Protein AF-A0A2T6DPA9-F1 (afdb_monomer_lite)

Structure (mmCIF, N/CA/C/O backbone):
data_AF-A0A2T6DPA9-F1
#
_entry.id   AF-A0A2T6DPA9-F1
#
loop_
_atom_site.group_PDB
_atom_site.id
_atom_site.type_symbol
_atom_site.label_atom_id
_atom_site.label_alt_id
_atom_site.label_comp_id
_atom_site.label_asym_id
_atom_site.label_entity_id
_atom_site.label_seq_id
_atom_site.pdbx_PDB_ins_code
_atom_site.Cartn_x
_atom_site.Cartn_y
_atom_site.Cartn_z
_atom_site.occupancy
_atom_site.B_iso_or_equiv
_atom_site.auth_seq_id
_atom_site.auth_comp_id
_atom_site.auth_asym_id
_atom_site.auth_atom_id
_atom_site.pdbx_PDB_model_num
ATOM 1 N N . MET A 1 1 ? -10.176 12.078 10.707 1.00 62.66 1 MET A N 1
ATOM 2 C CA . MET A 1 1 ? -9.162 12.537 9.735 1.00 62.66 1 MET A CA 1
ATOM 3 C C . MET A 1 1 ? -7.765 12.173 10.209 1.00 62.66 1 MET A C 1
ATOM 5 O O . MET A 1 1 ? -7.136 11.403 9.507 1.00 62.66 1 MET A O 1
ATOM 9 N N . VAL A 1 2 ? -7.333 12.561 11.418 1.00 70.94 2 VAL A N 1
ATOM 10 C CA . VAL A 1 2 ? -6.031 12.116 11.977 1.00 70.94 2 VAL A CA 1
ATOM 11 C C . VAL A 1 2 ? -5.873 10.585 11.971 1.00 70.94 2 VAL A C 1
ATOM 13 O O . VAL A 1 2 ? -4.885 10.082 11.457 1.00 70.94 2 VAL A O 1
ATOM 16 N N . ALA A 1 3 ? -6.889 9.833 12.412 1.00 68.31 3 ALA A N 1
ATOM 17 C CA . ALA A 1 3 ? -6.860 8.363 12.388 1.00 68.31 3 ALA A CA 1
ATOM 18 C C . ALA A 1 3 ? -6.695 7.757 10.976 1.00 68.31 3 ALA A C 1
ATOM 20 O O . ALA A 1 3 ? -6.077 6.705 10.831 1.00 68.31 3 ALA A O 1
ATOM 21 N N . ALA A 1 4 ? -7.223 8.431 9.946 1.00 68.00 4 ALA A N 1
ATOM 22 C CA . ALA A 1 4 ? -7.120 8.004 8.550 1.00 68.00 4 ALA A CA 1
ATOM 23 C C . ALA A 1 4 ? -5.722 8.273 7.987 1.00 68.00 4 ALA A C 1
ATOM 25 O O . ALA A 1 4 ? -5.167 7.418 7.316 1.00 68.00 4 ALA A O 1
ATOM 26 N N . LEU A 1 5 ? -5.139 9.432 8.307 1.00 71.69 5 LEU A N 1
ATOM 27 C CA . LEU A 1 5 ? -3.761 9.754 7.936 1.00 71.69 5 LEU A CA 1
ATOM 28 C C . LEU A 1 5 ? -2.779 8.787 8.599 1.00 71.69 5 LEU A C 1
ATOM 30 O O . LEU A 1 5 ? -1.969 8.182 7.912 1.00 71.69 5 LEU A O 1
ATOM 34 N N . VAL A 1 6 ? -2.901 8.570 9.911 1.00 75.19 6 VAL A N 1
ATOM 35 C CA . VAL A 1 6 ? -2.029 7.640 10.647 1.00 75.19 6 VAL A CA 1
ATOM 36 C C . VAL A 1 6 ? -2.218 6.205 10.152 1.00 75.19 6 VAL A C 1
ATOM 38 O O . VAL A 1 6 ? -1.239 5.521 9.877 1.00 75.19 6 VAL A O 1
ATOM 41 N N . GLY A 1 7 ? -3.466 5.758 9.982 1.00 73.31 7 GLY A N 1
ATOM 42 C CA . GLY A 1 7 ? -3.767 4.411 9.494 1.00 73.31 7 GLY A CA 1
ATOM 43 C C . GLY A 1 7 ? -3.302 4.183 8.055 1.00 73.31 7 GLY A C 1
ATOM 44 O O . GLY A 1 7 ? -2.736 3.136 7.769 1.00 73.31 7 GLY A O 1
ATOM 45 N N . GLY A 1 8 ? -3.494 5.166 7.172 1.00 73.56 8 GLY A N 1
ATOM 46 C CA . GLY A 1 8 ? -3.074 5.108 5.771 1.00 73.56 8 GLY A CA 1
ATOM 47 C C . GLY A 1 8 ? -1.562 5.169 5.596 1.00 73.56 8 GLY A C 1
ATOM 48 O O . GLY A 1 8 ? -1.027 4.428 4.782 1.00 73.56 8 GLY A O 1
ATOM 49 N N . VAL A 1 9 ? -0.858 5.979 6.395 1.00 76.69 9 VAL A N 1
ATOM 50 C CA . VAL A 1 9 ? 0.613 6.000 6.401 1.00 76.69 9 VAL A CA 1
ATOM 51 C C . VAL A 1 9 ? 1.162 4.687 6.948 1.00 76.69 9 VAL A C 1
ATOM 53 O O . VAL A 1 9 ? 2.028 4.102 6.315 1.00 76.69 9 VAL A O 1
ATOM 56 N N . LEU A 1 10 ? 0.6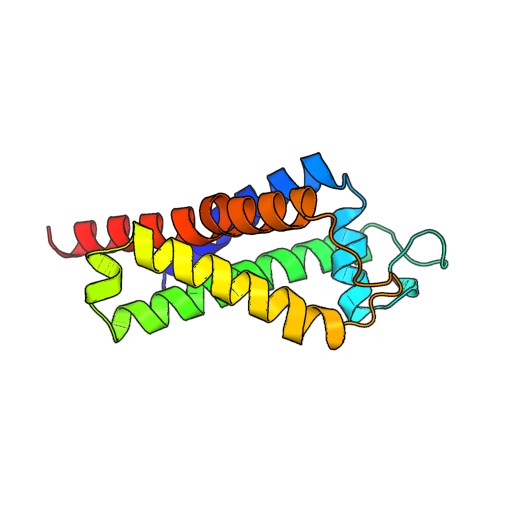44 4.175 8.070 1.00 77.50 10 LEU A N 1
ATOM 57 C CA . LEU A 1 10 ? 1.089 2.886 8.612 1.00 77.50 10 LEU A CA 1
ATOM 58 C C . LEU A 1 10 ? 0.837 1.746 7.623 1.00 77.50 10 LEU A C 1
ATOM 60 O O . LEU A 1 10 ? 1.752 0.977 7.348 1.00 77.50 10 LEU A O 1
ATOM 64 N N . ALA A 1 11 ? -0.368 1.666 7.059 1.00 74.56 11 ALA A N 1
ATOM 65 C CA . ALA A 1 11 ? -0.709 0.669 6.051 1.00 74.56 11 ALA A CA 1
ATOM 66 C C . ALA A 1 11 ? 0.160 0.794 4.799 1.00 74.56 11 ALA A C 1
ATOM 68 O O . ALA A 1 11 ? 0.716 -0.197 4.343 1.00 74.56 11 ALA A O 1
ATOM 69 N N . GLY A 1 12 ? 0.332 2.012 4.280 1.00 73.31 12 GLY A N 1
ATOM 70 C CA . GLY A 1 12 ? 1.184 2.283 3.125 1.00 73.31 12 GLY A CA 1
ATOM 71 C C . GLY A 1 12 ? 2.644 1.907 3.374 1.00 73.31 12 GLY A C 1
ATOM 72 O O . GLY A 1 12 ? 3.275 1.328 2.494 1.00 73.31 12 GLY A O 1
ATOM 73 N N . THR A 1 13 ? 3.164 2.155 4.579 1.00 78.50 13 THR A N 1
ATOM 74 C CA . THR A 1 13 ? 4.521 1.761 4.980 1.00 78.50 13 THR A CA 1
ATOM 75 C C . THR A 1 13 ? 4.653 0.247 5.112 1.00 78.50 13 THR A C 1
ATOM 77 O O . THR A 1 13 ? 5.601 -0.320 4.580 1.00 78.50 13 THR A O 1
ATOM 80 N N . PHE A 1 14 ? 3.718 -0.430 5.782 1.00 76.94 14 PHE A N 1
ATOM 81 C CA . PHE A 1 14 ? 3.755 -1.886 5.945 1.00 76.94 14 PHE A CA 1
ATOM 82 C C . PHE A 1 14 ? 3.607 -2.624 4.609 1.00 76.94 14 PHE A C 1
ATOM 84 O O . PHE A 1 14 ? 4.393 -3.528 4.317 1.00 76.94 14 PHE A O 1
ATOM 91 N N . ASP A 1 15 ? 2.648 -2.208 3.783 1.00 76.69 15 ASP A N 1
ATOM 92 C CA . ASP A 1 15 ? 2.439 -2.749 2.439 1.00 76.69 15 ASP A CA 1
ATOM 93 C C . ASP A 1 15 ? 3.624 -2.415 1.523 1.00 76.69 15 ASP A C 1
ATOM 95 O O . ASP A 1 15 ? 4.140 -3.282 0.822 1.00 76.69 15 ASP A O 1
ATOM 99 N N . GLY A 1 16 ? 4.155 -1.194 1.628 1.00 72.88 16 GLY A N 1
ATOM 100 C CA . GLY A 1 16 ? 5.351 -0.758 0.916 1.00 72.88 16 GLY A CA 1
ATOM 101 C C . GLY A 1 16 ? 6.572 -1.611 1.257 1.00 72.88 16 GLY A C 1
ATOM 102 O O . GLY A 1 16 ? 7.211 -2.136 0.352 1.00 72.88 16 GLY A O 1
ATOM 103 N N . ILE A 1 17 ? 6.875 -1.811 2.545 1.00 77.75 17 ILE A N 1
ATOM 104 C CA . ILE A 1 17 ? 7.988 -2.661 3.006 1.00 77.75 17 ILE A CA 1
ATOM 105 C C . ILE A 1 17 ? 7.806 -4.098 2.515 1.00 77.75 17 ILE A C 1
ATOM 107 O O . ILE A 1 17 ? 8.743 -4.685 1.978 1.00 77.75 17 ILE A O 1
ATOM 111 N N . SER A 1 18 ? 6.605 -4.666 2.659 1.00 72.94 18 SER A N 1
ATOM 112 C CA . SER A 1 18 ? 6.311 -6.020 2.178 1.00 72.94 18 SER A CA 1
ATOM 113 C C . SER A 1 18 ? 6.530 -6.148 0.669 1.00 72.94 18 SER A C 1
ATOM 115 O O . SER A 1 18 ? 7.130 -7.119 0.195 1.00 72.94 18 SER A O 1
ATOM 117 N N . ALA A 1 19 ? 6.115 -5.139 -0.090 1.00 68.88 19 ALA A N 1
ATOM 118 C CA . ALA A 1 19 ? 6.283 -5.106 -1.528 1.00 68.88 19 ALA A CA 1
ATOM 119 C C . ALA A 1 19 ? 7.750 -4.877 -1.937 1.00 68.88 19 ALA A C 1
ATOM 121 O O . ALA A 1 19 ? 8.209 -5.522 -2.876 1.00 68.88 19 ALA A O 1
ATOM 122 N N . PHE A 1 20 ? 8.526 -4.077 -1.197 1.00 76.31 20 PHE A N 1
ATOM 123 C CA . PHE A 1 20 ? 9.981 -3.973 -1.374 1.00 76.31 20 PHE A CA 1
ATOM 124 C C . PHE A 1 20 ? 10.688 -5.306 -1.113 1.00 76.31 20 PHE A C 1
ATOM 126 O O . PHE A 1 20 ? 11.593 -5.668 -1.858 1.00 76.31 20 PHE A O 1
ATOM 133 N N . LEU A 1 21 ? 10.267 -6.064 -0.098 1.00 75.50 21 LEU A N 1
ATOM 134 C CA . LEU A 1 21 ? 10.832 -7.385 0.195 1.00 75.50 21 LEU A CA 1
ATOM 135 C C . LEU A 1 21 ? 10.476 -8.426 -0.877 1.00 75.50 21 LEU A C 1
ATOM 137 O O . LEU A 1 21 ? 11.276 -9.310 -1.163 1.00 75.50 21 LEU A O 1
ATOM 141 N N . THR A 1 22 ? 9.289 -8.319 -1.477 1.00 68.31 22 THR A N 1
ATOM 142 C CA . THR A 1 22 ? 8.779 -9.309 -2.441 1.00 68.31 22 THR A CA 1
ATOM 143 C C . THR A 1 22 ? 9.210 -9.017 -3.881 1.00 68.31 22 THR A C 1
ATOM 145 O O . THR A 1 22 ? 9.553 -9.933 -4.624 1.00 68.31 22 THR A O 1
ATOM 148 N N . PHE A 1 23 ? 9.175 -7.748 -4.289 1.00 65.88 23 PHE A N 1
ATOM 149 C CA . PHE A 1 23 ? 9.392 -7.297 -5.669 1.00 65.88 23 PHE A CA 1
ATOM 150 C C . PHE A 1 23 ? 10.653 -6.433 -5.835 1.00 65.88 23 PHE A C 1
ATOM 152 O O . PHE A 1 23 ? 11.007 -6.062 -6.957 1.00 65.88 23 PHE A O 1
ATOM 159 N N . GLY A 1 24 ? 11.352 -6.113 -4.744 1.00 73.38 24 GLY A N 1
ATOM 160 C CA . GLY A 1 24 ? 12.548 -5.279 -4.766 1.00 73.38 24 GLY A CA 1
ATOM 161 C C . GLY A 1 24 ? 12.262 -3.820 -5.129 1.00 73.38 24 GLY A C 1
ATOM 162 O O . GLY A 1 24 ? 11.126 -3.345 -5.142 1.00 73.38 24 GLY A O 1
ATOM 163 N N . TRP A 1 25 ? 13.323 -3.101 -5.495 1.00 69.38 25 TRP A N 1
ATOM 164 C CA . TRP A 1 25 ? 13.264 -1.696 -5.921 1.00 69.38 25 TRP A CA 1
ATOM 165 C C . TRP A 1 25 ? 12.466 -1.469 -7.219 1.00 69.38 25 TRP A C 1
ATOM 167 O O . TRP A 1 25 ? 12.160 -0.325 -7.550 1.00 69.38 25 TRP A O 1
ATOM 177 N N . GLY A 1 26 ? 12.117 -2.546 -7.937 1.00 65.38 26 GLY A N 1
ATOM 178 C CA . GLY A 1 26 ? 11.299 -2.541 -9.154 1.00 65.38 26 GLY A CA 1
ATOM 179 C C . GLY A 1 26 ? 9.819 -2.214 -8.929 1.00 65.38 26 GLY A C 1
ATOM 180 O O . GLY A 1 26 ? 9.123 -1.827 -9.866 1.00 65.38 26 GLY A O 1
ATOM 181 N N . MET A 1 27 ? 9.346 -2.345 -7.688 1.00 74.75 27 MET A N 1
ATOM 182 C CA . MET A 1 27 ? 7.947 -2.173 -7.286 1.00 74.75 27 MET A CA 1
ATOM 183 C C . MET A 1 27 ? 7.394 -0.782 -7.646 1.00 74.75 27 MET A C 1
ATOM 185 O O . MET A 1 27 ? 6.333 -0.677 -8.261 1.00 74.75 27 MET A O 1
ATOM 189 N N . THR A 1 28 ? 8.148 0.284 -7.365 1.00 76.94 28 THR A N 1
ATOM 190 C CA . THR A 1 28 ? 7.740 1.670 -7.654 1.00 76.94 28 THR A CA 1
ATOM 191 C C . THR A 1 28 ? 7.636 1.943 -9.153 1.00 76.94 28 THR A C 1
ATOM 193 O O . THR A 1 28 ? 6.696 2.607 -9.581 1.00 76.94 28 THR A O 1
ATOM 196 N N . TYR A 1 29 ? 8.536 1.385 -9.971 1.00 74.75 29 TYR A N 1
ATOM 197 C CA . TYR A 1 29 ? 8.437 1.461 -11.432 1.00 74.75 29 TYR A CA 1
ATOM 198 C C . TYR A 1 29 ? 7.203 0.712 -11.946 1.00 74.75 29 TYR A C 1
ATOM 200 O O . TYR A 1 29 ? 6.553 1.184 -12.873 1.00 74.75 29 TYR A O 1
ATOM 208 N N . GLY A 1 30 ? 6.829 -0.401 -11.304 1.00 71.56 30 GLY A N 1
ATOM 209 C CA . GLY A 1 30 ? 5.574 -1.107 -11.563 1.00 71.56 30 GLY A CA 1
ATOM 210 C C . GLY A 1 30 ? 4.347 -0.228 -11.321 1.00 71.56 30 GLY A C 1
ATOM 211 O O . GLY A 1 30 ? 3.497 -0.108 -12.199 1.00 71.56 30 GLY A O 1
ATOM 212 N N . ILE A 1 31 ? 4.285 0.462 -10.182 1.00 76.00 31 ILE A N 1
ATOM 213 C CA . ILE A 1 31 ? 3.177 1.380 -9.869 1.00 76.00 31 ILE A CA 1
ATOM 214 C C . ILE A 1 31 ? 3.174 2.577 -10.831 1.00 76.00 31 ILE A C 1
ATOM 216 O O . ILE A 1 31 ? 2.135 2.928 -11.387 1.00 76.00 31 ILE A O 1
ATOM 220 N N . ALA A 1 32 ? 4.341 3.168 -11.098 1.00 77.75 32 ALA A N 1
ATOM 221 C CA . ALA A 1 32 ? 4.477 4.271 -12.045 1.00 77.75 32 ALA A CA 1
ATOM 222 C C . ALA A 1 32 ? 4.113 3.863 -13.484 1.00 77.75 32 ALA A C 1
ATOM 224 O O . ALA A 1 32 ? 3.591 4.684 -14.241 1.00 77.75 32 ALA A O 1
ATOM 225 N N . SER A 1 33 ? 4.320 2.593 -13.855 1.00 74.88 33 SER A N 1
ATOM 226 C CA . SER A 1 33 ? 3.891 2.047 -15.148 1.00 74.88 33 SER A CA 1
ATOM 227 C C . SER A 1 33 ? 2.381 2.062 -15.323 1.00 74.88 33 SER A C 1
ATOM 229 O O . SER A 1 33 ? 1.909 2.089 -16.454 1.00 74.88 33 SER A O 1
ATOM 231 N N . GLY A 1 34 ? 1.607 2.141 -14.238 1.00 72.81 34 GLY A N 1
ATOM 232 C CA . GLY A 1 34 ? 0.168 2.294 -14.369 1.00 72.81 34 GLY A CA 1
ATOM 233 C C . GLY A 1 34 ? -0.244 3.619 -15.009 1.00 72.81 34 GLY A C 1
ATOM 234 O O . GLY A 1 34 ? -1.245 3.663 -15.719 1.00 72.81 34 GLY A O 1
ATOM 235 N N . PHE A 1 35 ? 0.568 4.668 -14.845 1.00 73.38 35 PHE A N 1
ATOM 236 C CA . PHE A 1 35 ? 0.338 5.977 -15.459 1.00 73.38 35 PHE A CA 1
ATOM 237 C C . PHE A 1 35 ? 1.189 6.205 -16.718 1.00 73.38 35 PHE A C 1
ATOM 239 O O . PHE A 1 35 ? 0.707 6.738 -17.712 1.00 73.38 35 PHE A O 1
ATOM 246 N N . LEU A 1 36 ? 2.462 5.797 -16.691 1.00 73.12 36 LEU A N 1
ATOM 247 C CA . LEU A 1 36 ? 3.433 6.034 -17.771 1.00 73.12 36 LEU A CA 1
ATOM 248 C C . LEU A 1 36 ? 3.516 4.888 -18.794 1.00 73.12 36 LEU A C 1
ATOM 250 O O . LEU A 1 36 ? 4.206 5.006 -19.809 1.00 73.12 36 LEU A O 1
ATOM 254 N N . GLY A 1 37 ? 2.848 3.768 -18.532 1.00 74.25 37 GLY A N 1
ATOM 255 C CA . GLY A 1 37 ? 2.935 2.557 -19.336 1.00 74.25 37 GLY A CA 1
ATOM 256 C C . GLY A 1 37 ? 4.324 1.924 -19.325 1.00 74.25 37 GLY A C 1
ATOM 257 O O . GLY A 1 37 ? 5.094 2.053 -18.368 1.00 74.25 37 GLY A O 1
ATOM 258 N N . SER A 1 38 ? 4.690 1.271 -20.429 1.00 72.00 38 SER A N 1
ATOM 259 C CA . SER A 1 38 ? 6.016 0.667 -20.621 1.00 72.00 38 SER A CA 1
ATOM 260 C C . SER A 1 38 ? 7.177 1.654 -20.484 1.00 72.00 38 SER A C 1
ATOM 262 O O . SER A 1 38 ? 8.279 1.234 -20.141 1.00 72.00 38 SER A O 1
ATOM 264 N N . LYS A 1 39 ? 6.931 2.963 -20.636 1.00 74.12 39 LYS A N 1
ATOM 265 C CA . LYS A 1 39 ? 7.937 4.021 -20.457 1.00 74.12 39 LYS A CA 1
ATOM 266 C C . LYS A 1 39 ? 8.368 4.233 -19.004 1.00 74.12 39 LYS A C 1
ATOM 268 O O . LYS A 1 39 ? 9.346 4.929 -18.775 1.00 74.12 39 LYS A O 1
ATOM 273 N N . ALA A 1 40 ? 7.683 3.663 -18.011 1.00 72.12 40 ALA A N 1
ATOM 274 C CA . ALA A 1 40 ? 8.141 3.743 -16.619 1.00 72.12 40 ALA A CA 1
ATOM 275 C C . ALA A 1 40 ? 9.427 2.943 -16.363 1.00 72.12 40 ALA A C 1
ATOM 277 O O . ALA A 1 40 ? 10.135 3.196 -15.388 1.00 72.12 40 ALA A O 1
ATOM 278 N N . PHE A 1 41 ? 9.720 1.965 -17.218 1.00 74.75 41 PHE A N 1
ATOM 279 C CA . PHE A 1 41 ? 10.806 1.029 -16.999 1.00 74.75 41 PHE A CA 1
ATOM 280 C C . PHE A 1 41 ? 12.142 1.571 -17.524 1.00 74.75 41 PHE A C 1
ATOM 282 O O . PHE A 1 41 ? 12.178 2.117 -18.631 1.00 74.75 41 PHE A O 1
ATOM 289 N N . PRO A 1 42 ? 13.253 1.368 -16.783 1.00 72.12 42 PRO A N 1
ATOM 290 C CA . PRO A 1 42 ? 14.599 1.709 -17.251 1.00 72.12 42 PRO A CA 1
ATOM 291 C C . PRO A 1 42 ? 14.914 1.149 -18.645 1.00 72.12 42 PRO A C 1
ATOM 293 O O . PRO A 1 42 ? 15.574 1.793 -19.453 1.00 72.12 42 PRO A O 1
ATOM 296 N N . GLN A 1 43 ? 14.382 -0.037 -18.953 1.00 67.06 43 GLN A N 1
ATOM 297 C CA . GLN A 1 43 ? 14.572 -0.737 -20.223 1.00 67.06 43 GLN A CA 1
ATOM 298 C C . GLN A 1 43 ? 13.930 -0.025 -21.428 1.00 67.06 43 GLN A C 1
ATOM 300 O O . GLN A 1 43 ? 14.342 -0.262 -22.557 1.00 67.06 43 GLN A O 1
ATOM 305 N N . ALA A 1 44 ? 12.935 0.839 -21.211 1.00 62.25 44 ALA A N 1
ATOM 306 C CA . ALA A 1 44 ? 12.223 1.563 -22.268 1.00 62.25 44 ALA A CA 1
ATOM 307 C C . ALA A 1 44 ? 12.746 2.999 -22.478 1.00 62.25 44 ALA A C 1
ATOM 309 O O . ALA A 1 44 ? 12.076 3.811 -23.115 1.00 62.25 44 ALA A O 1
ATOM 310 N N . GLY A 1 45 ? 13.911 3.335 -21.910 1.00 62.16 45 GLY A N 1
ATOM 311 C CA . GLY A 1 45 ? 14.472 4.691 -21.941 1.00 62.16 45 GLY A CA 1
ATOM 312 C C . GLY A 1 45 ? 13.852 5.651 -20.920 1.00 62.16 45 GLY A C 1
ATOM 313 O O . GLY A 1 45 ? 14.151 6.842 -20.948 1.00 62.16 45 GLY A O 1
ATOM 314 N N . GLY A 1 46 ? 12.994 5.146 -20.028 1.00 66.56 46 GLY A N 1
ATOM 315 C CA . GLY A 1 46 ? 12.539 5.869 -18.845 1.00 66.56 46 GLY A CA 1
ATOM 316 C C . GLY A 1 46 ? 13.259 5.409 -17.581 1.00 66.56 46 GLY A C 1
ATOM 317 O O . GLY A 1 46 ? 14.453 5.121 -17.593 1.00 66.56 46 GLY A O 1
ATOM 318 N N . GLY A 1 47 ? 12.528 5.340 -16.470 1.00 70.50 47 GLY A N 1
ATOM 319 C CA . GLY A 1 47 ? 13.115 5.096 -15.154 1.00 70.50 47 GLY A CA 1
ATOM 320 C C . GLY A 1 47 ? 13.845 6.321 -14.584 1.00 70.50 47 GLY A C 1
ATOM 321 O O . GLY A 1 47 ? 13.701 7.444 -15.064 1.00 70.50 47 GLY A O 1
ATOM 322 N N . GLY A 1 48 ? 14.595 6.111 -13.503 1.00 79.06 48 GLY A N 1
ATOM 323 C CA . GLY A 1 48 ? 15.266 7.180 -12.762 1.00 79.06 48 GLY A CA 1
ATOM 324 C C . GLY A 1 48 ? 14.482 7.663 -11.539 1.00 79.06 48 GLY A C 1
ATOM 325 O O . GLY A 1 48 ? 13.337 7.272 -11.299 1.00 79.06 48 GLY A O 1
ATOM 326 N N . VAL A 1 49 ? 15.126 8.524 -10.747 1.00 81.25 49 VAL A N 1
ATOM 327 C CA . VAL A 1 49 ? 14.634 8.962 -9.428 1.00 81.25 49 VAL A CA 1
ATOM 328 C C . VAL A 1 49 ? 13.241 9.596 -9.512 1.00 81.25 49 VAL A C 1
ATOM 330 O O . VAL A 1 49 ? 12.404 9.330 -8.657 1.00 81.25 49 VAL A O 1
ATO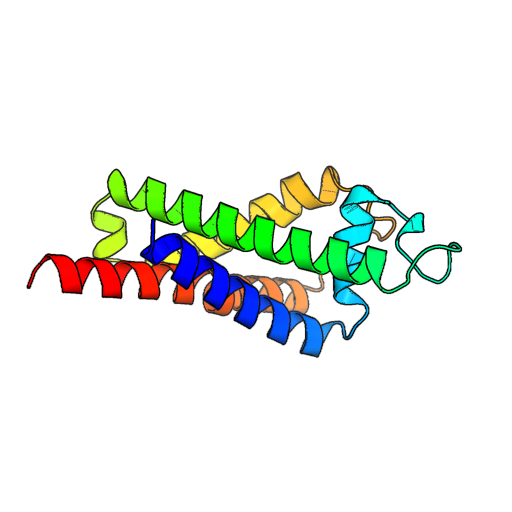M 333 N N . ALA A 1 50 ? 12.945 10.362 -10.567 1.00 82.38 50 ALA A N 1
ATOM 334 C CA . ALA A 1 50 ? 11.635 10.988 -10.753 1.00 82.38 50 ALA A CA 1
ATOM 335 C C . ALA A 1 50 ? 10.495 9.963 -10.909 1.00 82.38 50 ALA A C 1
ATOM 337 O O . ALA A 1 50 ? 9.453 10.096 -10.269 1.00 82.38 50 ALA A O 1
ATOM 338 N N . VAL A 1 51 ? 10.700 8.910 -11.708 1.00 81.69 51 VAL A N 1
ATOM 339 C CA . VAL A 1 51 ? 9.704 7.839 -11.900 1.00 81.69 51 VAL A CA 1
ATOM 340 C C . VAL A 1 51 ? 9.552 7.009 -10.625 1.00 81.69 51 VAL A C 1
ATOM 342 O O . VAL A 1 51 ? 8.443 6.632 -10.253 1.00 81.69 51 VAL A O 1
ATOM 345 N N . TRP A 1 52 ? 10.659 6.781 -9.917 1.00 80.50 52 TRP A N 1
ATOM 346 C CA . TRP A 1 52 ? 10.660 6.084 -8.635 1.00 80.50 52 TRP A CA 1
ATOM 347 C C . TRP A 1 52 ? 9.853 6.842 -7.566 1.00 80.50 52 TRP A C 1
ATOM 349 O O . TRP A 1 52 ? 9.005 6.252 -6.897 1.00 80.50 52 TRP A O 1
ATOM 359 N N . ILE A 1 53 ? 10.057 8.162 -7.457 1.00 82.56 53 ILE A N 1
ATOM 360 C CA . ILE A 1 53 ? 9.287 9.045 -6.567 1.00 82.56 53 ILE A CA 1
ATOM 361 C C . ILE A 1 53 ? 7.812 9.069 -6.970 1.00 82.56 53 ILE A C 1
ATOM 363 O O . ILE A 1 53 ? 6.954 9.005 -6.095 1.00 82.56 53 ILE A O 1
ATOM 367 N N . LEU A 1 54 ? 7.500 9.122 -8.268 1.00 81.50 54 LEU A N 1
ATOM 368 C CA . LEU A 1 54 ? 6.117 9.100 -8.746 1.00 81.50 54 LEU A CA 1
ATOM 369 C C . LEU A 1 54 ? 5.396 7.809 -8.332 1.00 81.50 54 LEU A C 1
ATOM 371 O O . LEU A 1 54 ? 4.276 7.868 -7.830 1.00 81.50 54 LEU A O 1
ATOM 375 N N . GLY A 1 55 ? 6.051 6.655 -8.486 1.00 79.69 55 GLY A N 1
ATOM 376 C CA . GLY A 1 55 ? 5.517 5.369 -8.038 1.00 79.69 55 GLY A CA 1
ATOM 377 C C . GLY A 1 55 ? 5.268 5.330 -6.531 1.00 79.69 55 GLY A C 1
ATOM 378 O O . GLY A 1 55 ? 4.212 4.884 -6.088 1.00 79.69 55 GLY A O 1
ATOM 379 N N . LEU A 1 56 ? 6.201 5.865 -5.740 1.00 81.50 56 LEU A N 1
ATOM 380 C CA . LEU A 1 56 ? 6.045 5.968 -4.289 1.00 81.50 56 LEU A CA 1
ATOM 381 C C . LEU A 1 56 ? 4.906 6.925 -3.899 1.00 81.50 56 LEU A C 1
ATOM 383 O O . LEU A 1 56 ? 4.109 6.614 -3.017 1.00 81.50 56 LEU A O 1
ATOM 387 N N . ALA A 1 57 ? 4.794 8.072 -4.568 1.00 82.81 57 ALA A N 1
ATOM 388 C CA . ALA A 1 57 ? 3.728 9.037 -4.330 1.00 82.81 57 ALA A CA 1
ATOM 389 C C . ALA A 1 57 ? 2.351 8.436 -4.642 1.00 82.81 57 ALA A C 1
ATOM 391 O O . ALA A 1 57 ? 1.430 8.577 -3.839 1.00 82.81 57 ALA A O 1
ATOM 392 N N . LEU A 1 58 ? 2.223 7.711 -5.758 1.00 80.06 58 LEU A N 1
ATOM 393 C CA . LEU A 1 58 ? 1.005 6.983 -6.122 1.00 80.06 58 LEU A CA 1
ATOM 394 C C . LEU A 1 58 ? 0.661 5.897 -5.096 1.00 80.06 58 LEU A C 1
ATOM 396 O O . LEU A 1 58 ? -0.498 5.786 -4.701 1.00 80.06 58 LEU A O 1
ATOM 400 N N . HIS A 1 59 ? 1.658 5.149 -4.613 1.00 81.56 59 HIS A N 1
ATOM 401 C CA . HIS A 1 59 ? 1.478 4.139 -3.565 1.00 81.56 59 HIS A CA 1
ATOM 402 C C . HIS A 1 59 ? 0.862 4.736 -2.295 1.00 81.56 59 HIS A C 1
ATOM 404 O O . HIS A 1 59 ? -0.186 4.290 -1.822 1.00 81.56 59 HIS A O 1
ATOM 410 N N . TYR A 1 60 ? 1.470 5.804 -1.772 1.00 78.31 60 TYR A N 1
ATOM 411 C CA . TYR A 1 60 ? 0.951 6.490 -0.588 1.00 78.31 60 TYR A CA 1
ATOM 412 C C . TYR A 1 60 ? -0.399 7.155 -0.844 1.00 78.31 60 TYR A C 1
ATOM 414 O O . TYR A 1 60 ? -1.253 7.146 0.041 1.00 78.31 60 TYR A O 1
ATOM 422 N N . PHE A 1 61 ? -0.620 7.704 -2.039 1.00 80.94 61 PHE A N 1
ATOM 423 C CA . PHE A 1 61 ? -1.900 8.295 -2.407 1.00 80.94 61 PHE A CA 1
ATOM 424 C C . PHE A 1 61 ? -3.023 7.257 -2.328 1.00 80.94 61 PHE A C 1
ATOM 426 O O . PHE A 1 61 ? -4.012 7.486 -1.636 1.00 80.94 61 PHE A O 1
ATOM 433 N N . ILE A 1 62 ? -2.833 6.080 -2.931 1.00 77.62 62 ILE A N 1
ATOM 434 C CA . ILE A 1 62 ? -3.799 4.977 -2.880 1.00 77.62 62 ILE A CA 1
ATOM 435 C C . ILE A 1 62 ? -4.052 4.533 -1.432 1.00 77.62 62 ILE A C 1
ATOM 437 O O . ILE A 1 62 ? -5.210 4.396 -1.026 1.00 77.62 62 ILE A O 1
ATOM 441 N N . ALA A 1 63 ? -2.995 4.359 -0.632 1.00 77.56 63 ALA A N 1
ATOM 442 C CA . ALA A 1 63 ? -3.114 3.947 0.767 1.00 77.56 63 ALA A CA 1
ATOM 443 C C . ALA A 1 63 ? -3.887 4.973 1.620 1.00 77.56 63 ALA A C 1
ATOM 445 O O . ALA A 1 63 ? -4.765 4.608 2.409 1.00 77.56 63 ALA A O 1
ATOM 446 N N . ILE A 1 64 ? -3.612 6.268 1.436 1.00 75.88 64 ILE A N 1
ATOM 447 C CA . ILE A 1 64 ? -4.307 7.358 2.131 1.00 75.88 64 ILE A CA 1
ATOM 448 C C . ILE A 1 64 ? -5.765 7.450 1.673 1.00 75.88 64 ILE A C 1
ATOM 450 O O . ILE A 1 64 ? -6.652 7.591 2.516 1.00 75.88 64 ILE A O 1
ATOM 454 N N . SER A 1 65 ? -6.041 7.327 0.372 1.00 76.56 65 SER A N 1
ATOM 455 C CA . SER A 1 65 ? -7.404 7.305 -0.167 1.00 76.56 65 SER A CA 1
ATOM 456 C C . SER A 1 65 ? -8.209 6.136 0.399 1.00 76.56 65 SER A C 1
ATOM 458 O O . SER A 1 65 ? -9.329 6.340 0.869 1.00 76.56 65 SER A O 1
ATOM 460 N N . ALA A 1 66 ? -7.632 4.932 0.450 1.00 74.62 66 ALA A N 1
ATOM 461 C CA . ALA A 1 66 ? -8.266 3.771 1.067 1.00 74.62 66 ALA A CA 1
ATOM 462 C C . ALA A 1 66 ? -8.566 4.024 2.557 1.00 74.62 66 ALA A C 1
ATOM 464 O O . ALA A 1 66 ? -9.699 3.854 3.013 1.00 74.62 66 ALA A O 1
ATOM 465 N N . ALA A 1 67 ? -7.594 4.526 3.321 1.00 73.75 67 ALA A N 1
ATOM 466 C CA . ALA A 1 67 ? -7.805 4.855 4.729 1.00 73.75 67 ALA A CA 1
ATOM 467 C C . ALA A 1 67 ? -8.859 5.960 4.936 1.00 73.75 67 ALA A C 1
ATOM 469 O O . ALA A 1 67 ? -9.634 5.913 5.897 1.00 73.75 67 ALA A O 1
ATOM 470 N N . ALA A 1 68 ? -8.936 6.939 4.030 1.00 73.31 68 ALA A N 1
ATOM 471 C CA . ALA A 1 68 ? -9.958 7.980 4.047 1.00 73.31 68 ALA A CA 1
ATOM 472 C C . ALA A 1 68 ? -11.360 7.398 3.818 1.00 73.31 68 ALA A C 1
ATOM 474 O O . ALA A 1 68 ? -12.274 7.726 4.578 1.00 73.31 68 ALA A O 1
ATOM 475 N N . VAL A 1 69 ? -11.522 6.490 2.848 1.00 75.94 69 VAL A N 1
ATOM 476 C CA . VAL A 1 69 ? -12.790 5.788 2.583 1.00 75.94 69 VAL A CA 1
ATOM 477 C C . VAL A 1 69 ? -13.216 4.954 3.791 1.00 75.94 69 VAL A C 1
ATOM 479 O O . VAL A 1 69 ? -14.370 5.053 4.218 1.00 75.94 69 VAL A O 1
ATOM 482 N N . TYR A 1 70 ? -12.300 4.197 4.407 1.00 72.62 70 TYR A N 1
ATOM 483 C CA . TYR A 1 70 ? -12.604 3.434 5.624 1.00 72.62 70 TYR A CA 1
ATOM 484 C C . TYR A 1 70 ? -13.030 4.356 6.773 1.00 72.62 70 TYR A C 1
ATOM 486 O O . TYR A 1 70 ? -14.023 4.110 7.463 1.00 72.62 70 TYR A O 1
ATOM 494 N N . CYS A 1 71 ? -12.325 5.476 6.953 1.00 69.94 71 CYS A N 1
ATOM 495 C CA . CYS A 1 71 ? -12.640 6.417 8.015 1.00 69.94 71 CYS A CA 1
ATOM 496 C C . CYS A 1 71 ? -13.967 7.143 7.802 1.00 69.94 71 CYS A C 1
ATOM 498 O O . CYS A 1 71 ? -14.699 7.343 8.776 1.00 69.94 71 CYS A O 1
ATOM 500 N N . LEU A 1 72 ? -14.295 7.503 6.560 1.00 71.88 72 LEU A N 1
ATOM 501 C CA . LEU A 1 72 ? -15.582 8.087 6.196 1.00 71.88 72 LEU A CA 1
ATOM 502 C C . LEU A 1 72 ? -16.719 7.077 6.400 1.00 71.88 72 LEU A C 1
ATOM 504 O O . LEU A 1 72 ? -17.748 7.425 6.975 1.00 71.88 72 LEU A O 1
ATOM 508 N N . SER A 1 73 ? -16.493 5.813 6.042 1.00 71.25 73 SER A N 1
ATOM 509 C CA . SER A 1 73 ? -17.450 4.722 6.261 1.00 71.25 73 SER A CA 1
ATOM 510 C C . SER A 1 73 ? -17.707 4.483 7.753 1.00 71.25 73 SER A C 1
ATOM 512 O O . SER A 1 73 ? -18.857 4.355 8.170 1.00 71.25 73 SER A O 1
ATOM 514 N N . SER A 1 74 ? -16.670 4.546 8.599 1.00 67.31 74 SER A N 1
ATOM 515 C CA . SER A 1 74 ? -16.821 4.397 10.058 1.00 67.31 74 SER A CA 1
ATOM 516 C C . SER A 1 74 ? -17.610 5.534 10.729 1.00 67.31 74 SER A C 1
ATOM 518 O O . SER A 1 74 ? -18.081 5.374 11.856 1.00 67.31 74 SER A O 1
ATOM 520 N N . ARG A 1 75 ? -17.758 6.691 10.060 1.00 67.44 75 ARG A N 1
ATOM 521 C CA . ARG A 1 75 ? -18.613 7.790 10.544 1.00 67.44 75 ARG A CA 1
ATOM 522 C C . ARG A 1 75 ? -20.097 7.480 10.376 1.00 67.44 75 ARG A C 1
ATOM 524 O O . ARG A 1 75 ? -20.893 7.984 11.153 1.00 67.44 75 ARG A O 1
ATOM 531 N N . ARG A 1 76 ? -20.456 6.686 9.363 1.00 63.25 76 ARG A N 1
ATOM 532 C CA . ARG A 1 76 ? -21.838 6.266 9.078 1.00 63.25 76 ARG A CA 1
ATOM 533 C C . ARG A 1 76 ? -22.205 4.962 9.786 1.00 63.25 76 ARG A C 1
ATOM 535 O O . ARG A 1 76 ? -23.369 4.755 10.097 1.00 63.25 76 ARG A O 1
ATOM 542 N N . LEU A 1 77 ? -21.228 4.092 10.030 1.00 64.25 77 LEU A N 1
ATOM 543 C CA . LEU A 1 77 ? -21.438 2.743 10.547 1.00 64.25 77 LEU A CA 1
ATOM 544 C C . LEU A 1 77 ? -20.617 2.529 11.822 1.00 64.25 77 LEU A C 1
ATOM 546 O O . LEU A 1 77 ? -19.444 2.158 11.775 1.00 64.25 77 LEU A O 1
ATOM 550 N N . GLU A 1 78 ? -21.240 2.721 12.983 1.00 64.38 78 GLU A N 1
ATOM 551 C CA . GLU A 1 78 ? -20.588 2.517 14.286 1.00 64.38 78 GLU A CA 1
ATOM 552 C C . GLU A 1 78 ? -20.146 1.064 14.520 1.00 64.38 78 GLU A C 1
ATOM 554 O O . GLU A 1 78 ? -19.204 0.810 15.273 1.00 64.38 78 GLU A O 1
ATOM 559 N N . PHE A 1 79 ? -20.751 0.114 13.799 1.00 62.62 79 PHE A N 1
ATOM 560 C CA . PHE A 1 79 ? -20.368 -1.298 13.798 1.00 62.62 79 PHE A CA 1
ATOM 561 C C . PHE A 1 79 ? -18.906 -1.524 13.372 1.00 62.62 79 PHE A C 1
ATOM 563 O O . PHE A 1 79 ? -18.250 -2.417 13.909 1.00 62.62 79 PHE A O 1
ATOM 570 N N . LEU A 1 80 ? -18.348 -0.661 12.506 1.00 59.47 80 LEU A N 1
ATOM 571 C CA . LEU A 1 80 ? -16.936 -0.728 12.095 1.00 59.47 80 LEU A CA 1
ATOM 572 C C . LEU A 1 80 ? -15.965 -0.525 13.267 1.00 59.47 80 LEU A C 1
ATOM 574 O O . LEU A 1 80 ? -14.837 -1.011 13.223 1.00 59.47 80 LEU A O 1
ATOM 578 N N . LYS A 1 81 ? -16.389 0.187 14.319 1.00 63.44 81 LYS A N 1
ATOM 579 C CA . LYS A 1 81 ? -15.585 0.395 15.533 1.00 63.44 81 LYS A CA 1
ATOM 580 C C . LYS A 1 81 ? -15.644 -0.826 16.453 1.00 63.44 81 LYS A C 1
ATOM 582 O O . LYS A 1 81 ? -14.680 -1.106 17.159 1.00 63.44 81 LYS A O 1
ATOM 587 N N . ARG A 1 82 ? -16.773 -1.545 16.448 1.00 65.31 82 ARG A N 1
ATOM 588 C CA . ARG A 1 82 ? -17.040 -2.693 17.328 1.00 65.31 82 ARG A CA 1
ATOM 589 C C . ARG A 1 82 ? -16.441 -3.994 16.783 1.00 65.31 82 ARG A C 1
ATOM 591 O O . ARG A 1 82 ? -15.916 -4.780 17.562 1.00 65.31 82 ARG A O 1
ATOM 598 N N . HIS A 1 83 ? -16.433 -4.172 15.460 1.00 69.75 83 HIS A N 1
ATOM 599 C CA . HIS A 1 83 ? -15.865 -5.341 14.771 1.00 69.75 83 HIS A CA 1
ATOM 600 C C . HIS A 1 83 ? -14.708 -4.960 13.840 1.00 69.75 83 HIS A C 1
ATOM 602 O O . HIS A 1 83 ? -14.670 -5.361 12.676 1.00 69.75 83 HIS A O 1
ATOM 608 N N . PHE A 1 84 ? -13.745 -4.192 14.363 1.00 67.62 84 PHE A N 1
ATOM 609 C CA . PHE A 1 84 ? -12.615 -3.665 13.589 1.00 67.62 84 PHE A CA 1
ATOM 610 C C . PHE A 1 84 ? -11.853 -4.759 12.816 1.00 67.62 84 PHE A C 1
ATOM 612 O O . PHE A 1 84 ? -11.436 -4.521 11.689 1.00 67.62 84 PHE A O 1
ATOM 619 N N . LEU A 1 85 ? -11.739 -5.970 13.378 1.00 66.94 85 LEU A N 1
ATOM 620 C CA . LEU A 1 85 ? -11.024 -7.091 12.764 1.00 66.94 85 LEU A CA 1
ATOM 621 C C . LEU A 1 85 ? -11.731 -7.619 11.501 1.00 66.94 85 LEU A C 1
ATOM 623 O O . LEU A 1 85 ? -11.111 -7.776 10.453 1.00 66.94 85 LEU A O 1
ATOM 627 N N . VAL A 1 86 ? -13.045 -7.853 11.589 1.00 72.88 86 VAL A N 1
ATOM 628 C CA . VAL A 1 86 ? -13.853 -8.385 10.477 1.00 72.88 86 VAL A CA 1
ATOM 629 C C . VAL A 1 86 ? -14.040 -7.312 9.408 1.00 72.88 86 VAL A C 1
ATOM 631 O O . VAL A 1 86 ? -13.830 -7.571 8.226 1.00 72.88 86 VAL A O 1
ATOM 634 N N . CYS A 1 87 ? -14.363 -6.082 9.813 1.00 70.69 87 CYS A N 1
ATOM 635 C CA . CYS A 1 87 ? -14.500 -4.964 8.884 1.00 70.69 87 CYS A CA 1
ATOM 636 C C . CYS A 1 87 ? -13.171 -4.605 8.209 1.00 70.69 87 CYS A C 1
ATOM 638 O O . CYS A 1 87 ? -13.171 -4.307 7.019 1.00 70.69 87 CYS A O 1
ATOM 640 N N . GLY A 1 88 ? -12.047 -4.674 8.928 1.00 69.25 88 GLY A N 1
ATOM 641 C CA . GLY A 1 88 ? -10.711 -4.496 8.362 1.00 69.25 88 GLY A CA 1
ATOM 642 C C . GLY A 1 88 ? -10.375 -5.573 7.330 1.00 69.25 88 GLY A C 1
ATOM 643 O O . GLY A 1 88 ? -9.871 -5.246 6.258 1.00 69.25 88 GLY A O 1
ATOM 644 N N . ALA A 1 89 ? -10.734 -6.834 7.594 1.00 72.94 89 ALA A N 1
ATOM 645 C CA . ALA A 1 89 ? -10.544 -7.923 6.638 1.00 72.94 89 ALA A CA 1
ATOM 646 C C . ALA A 1 89 ? -11.386 -7.744 5.367 1.00 72.94 89 ALA A C 1
ATOM 648 O O . ALA A 1 89 ? -10.844 -7.782 4.263 1.00 72.94 89 ALA A O 1
ATOM 649 N N . PHE A 1 90 ? -12.685 -7.460 5.501 1.00 73.88 90 PHE A N 1
ATOM 650 C CA . PHE A 1 90 ? -13.546 -7.163 4.350 1.00 73.88 90 PHE A CA 1
ATOM 651 C C . PHE A 1 90 ? -13.072 -5.934 3.572 1.00 73.88 90 PHE A C 1
ATOM 653 O O . PHE A 1 90 ? -13.127 -5.923 2.344 1.00 73.88 90 PHE A O 1
ATOM 660 N N . PHE A 1 91 ? -12.566 -4.915 4.268 1.00 71.56 91 PHE A N 1
ATOM 661 C CA . PHE A 1 91 ? -12.027 -3.729 3.620 1.00 71.56 91 PHE A CA 1
ATOM 662 C C . PHE A 1 91 ? -10.748 -4.032 2.834 1.00 71.56 91 PHE A C 1
ATOM 664 O O . PHE A 1 91 ? -10.635 -3.607 1.689 1.00 71.56 91 PHE A O 1
ATOM 671 N N . GLY A 1 92 ? -9.827 -4.820 3.397 1.00 70.81 92 GLY A N 1
ATOM 672 C CA . GLY A 1 92 ? -8.634 -5.289 2.685 1.00 70.81 92 GLY A CA 1
ATOM 673 C C . GLY A 1 92 ? -8.983 -6.069 1.414 1.00 70.81 92 GLY A C 1
ATOM 674 O O . GLY A 1 92 ? -8.387 -5.830 0.366 1.00 70.81 92 GLY A O 1
ATOM 675 N N . ILE A 1 93 ? -10.011 -6.925 1.472 1.00 74.88 93 ILE A N 1
ATOM 676 C CA . ILE A 1 93 ? -10.538 -7.640 0.298 1.00 74.88 93 ILE A CA 1
ATOM 677 C C . ILE A 1 93 ? -11.123 -6.659 -0.726 1.00 74.88 93 ILE A C 1
ATOM 679 O O . ILE A 1 93 ? -10.828 -6.765 -1.914 1.00 74.88 93 ILE A O 1
ATOM 683 N N . GLY A 1 94 ? -11.924 -5.686 -0.285 1.00 73.75 94 GLY A N 1
ATOM 684 C CA . GLY A 1 94 ? -12.511 -4.673 -1.164 1.00 73.75 94 GLY A CA 1
ATOM 685 C C . GLY A 1 94 ? -11.453 -3.836 -1.885 1.00 73.75 94 GLY A C 1
ATOM 686 O O . GLY A 1 94 ? -11.538 -3.650 -3.095 1.00 73.75 94 GLY A O 1
ATOM 687 N N . VAL A 1 95 ? -10.419 -3.391 -1.167 1.00 72.94 95 VAL A N 1
ATOM 688 C CA . VAL A 1 95 ? -9.280 -2.666 -1.751 1.00 72.94 95 VAL A CA 1
ATOM 689 C C . VAL A 1 95 ? -8.538 -3.548 -2.751 1.00 72.94 95 VAL A C 1
ATOM 691 O O . VAL A 1 95 ? -8.261 -3.095 -3.858 1.00 72.94 95 VAL A O 1
ATOM 694 N N . PHE A 1 96 ? -8.279 -4.814 -2.411 1.00 71.44 96 PHE A N 1
ATOM 695 C CA . PHE A 1 96 ? -7.643 -5.763 -3.325 1.00 71.44 96 PHE A CA 1
ATOM 696 C C . PHE A 1 96 ? -8.453 -5.953 -4.616 1.00 71.44 96 PHE A C 1
ATOM 698 O O . PHE A 1 96 ? -7.880 -5.957 -5.708 1.00 71.44 96 PHE A O 1
ATOM 705 N N . LEU A 1 97 ? -9.780 -6.067 -4.508 1.00 72.50 97 LEU A N 1
ATOM 706 C CA . LEU A 1 97 ? -10.683 -6.169 -5.655 1.00 72.50 97 LEU A CA 1
ATOM 707 C C . LEU A 1 97 ? -10.674 -4.896 -6.496 1.00 72.50 97 LEU A C 1
ATOM 709 O O . LEU A 1 97 ? -10.563 -4.992 -7.709 1.00 72.50 97 LEU A O 1
ATOM 713 N N . VAL A 1 98 ? -10.742 -3.712 -5.887 1.00 73.38 98 VAL A N 1
ATOM 714 C CA . VAL A 1 98 ? -10.680 -2.439 -6.626 1.00 73.38 98 VAL A CA 1
ATOM 715 C C . VAL A 1 98 ? -9.337 -2.297 -7.336 1.00 73.38 98 VAL A C 1
ATOM 717 O O . VAL A 1 98 ? -9.299 -1.903 -8.500 1.00 73.38 98 VAL A O 1
ATOM 720 N N . MET A 1 99 ? -8.237 -2.673 -6.682 1.00 72.12 99 MET A N 1
ATOM 721 C CA . MET A 1 99 ? -6.923 -2.665 -7.317 1.00 72.12 99 MET A CA 1
ATOM 722 C C . MET A 1 99 ? -6.878 -3.619 -8.510 1.00 72.12 99 MET A C 1
ATOM 724 O O . MET A 1 99 ? -6.471 -3.210 -9.590 1.00 72.12 99 MET A O 1
ATOM 728 N N . ASN A 1 100 ? -7.360 -4.854 -8.363 1.00 70.94 100 ASN A N 1
ATOM 729 C CA . ASN A 1 100 ? -7.280 -5.857 -9.428 1.00 70.94 100 ASN A CA 1
ATOM 730 C C . ASN A 1 100 ? -8.303 -5.677 -10.556 1.00 70.94 100 ASN A C 1
ATOM 732 O O . ASN A 1 100 ? -7.986 -5.981 -11.700 1.00 70.94 100 ASN A O 1
ATOM 736 N N . LEU A 1 101 ? -9.516 -5.212 -10.255 1.00 69.81 101 LEU A N 1
ATOM 737 C CA . LEU A 1 101 ? -10.630 -5.140 -11.209 1.00 69.81 101 LEU A CA 1
ATOM 738 C C . LEU A 1 101 ? -10.840 -3.752 -11.805 1.00 69.81 101 LEU A C 1
ATOM 740 O O . LEU A 1 101 ? -11.512 -3.637 -12.825 1.00 69.81 101 LEU A O 1
ATOM 744 N N . VAL A 1 102 ? -10.311 -2.702 -11.174 1.00 72.19 102 VAL A N 1
ATOM 745 C CA . VAL A 1 102 ? -10.491 -1.321 -11.637 1.00 72.19 102 VAL A CA 1
ATOM 746 C C . VAL A 1 102 ? -9.139 -0.687 -11.911 1.00 72.19 102 VAL A C 1
ATOM 748 O O . VAL A 1 102 ? -8.852 -0.337 -13.048 1.00 72.19 102 VAL A O 1
ATOM 751 N N . VAL A 1 103 ? -8.270 -0.577 -10.906 1.00 71.50 103 VAL A N 1
ATOM 752 C CA . VAL A 1 103 ? -7.030 0.195 -11.060 1.00 71.50 103 VAL A CA 1
ATOM 753 C C . VAL A 1 103 ? -6.082 -0.460 -12.051 1.00 71.50 103 VAL A C 1
ATOM 755 O O . VAL A 1 103 ? -5.662 0.212 -12.982 1.00 71.50 103 VAL A O 1
ATOM 758 N N . LEU A 1 104 ? -5.776 -1.750 -11.906 1.00 69.19 104 LEU A N 1
ATOM 759 C CA . LEU A 1 104 ? -4.889 -2.468 -12.822 1.00 69.19 104 LEU A CA 1
ATOM 760 C C . LEU A 1 104 ? -5.395 -2.499 -14.277 1.00 69.19 104 LEU A C 1
ATOM 762 O O . LEU A 1 104 ? -4.585 -2.204 -15.148 1.00 69.19 104 LEU A O 1
ATOM 766 N N . PRO A 1 105 ? -6.677 -2.784 -14.586 1.00 66.06 105 PRO A N 1
ATOM 767 C CA . PRO A 1 105 ? -7.150 -2.761 -15.972 1.00 66.06 105 PRO A CA 1
ATOM 768 C C . PRO A 1 105 ? -7.274 -1.356 -16.571 1.00 66.06 105 PRO A C 1
ATOM 770 O O . PRO A 1 105 ? -7.140 -1.215 -17.783 1.00 66.06 105 PRO A O 1
ATOM 773 N N . LEU A 1 106 ? -7.505 -0.314 -15.763 1.00 65.44 106 LEU A N 1
ATOM 774 C CA . LEU A 1 106 ? -7.409 1.074 -16.239 1.00 65.44 106 LEU A CA 1
ATOM 775 C C . LEU A 1 106 ? -5.962 1.578 -16.332 1.00 65.44 106 LEU A C 1
ATOM 777 O O . LEU A 1 106 ? -5.708 2.610 -16.952 1.00 65.44 106 LEU A O 1
ATOM 781 N N . SER A 1 107 ? -5.021 0.880 -15.707 1.00 65.62 107 SER A N 1
ATOM 782 C CA . SER A 1 107 ? -3.613 1.241 -15.707 1.00 65.62 107 SER A CA 1
ATOM 783 C C . SER A 1 107 ? -2.930 0.719 -16.968 1.00 65.62 107 SER A C 1
ATOM 785 O O . SER A 1 107 ? -3.162 -0.405 -17.401 1.00 65.62 107 SER A O 1
ATOM 787 N N . ALA A 1 108 ? -2.014 1.504 -17.533 1.00 67.56 108 ALA A N 1
ATOM 788 C CA . ALA A 1 108 ? -1.273 1.162 -18.751 1.00 67.56 108 ALA A CA 1
ATOM 789 C C . ALA A 1 108 ? -0.179 0.088 -18.536 1.00 67.56 108 ALA A C 1
ATOM 791 O O . ALA A 1 108 ? 0.832 0.072 -19.240 1.00 67.56 108 ALA A O 1
ATOM 792 N N . VAL A 1 109 ? -0.344 -0.795 -17.546 1.00 64.25 109 VAL A N 1
ATOM 793 C CA . VAL A 1 109 ? 0.678 -1.764 -17.141 1.00 64.25 109 VAL A CA 1
ATOM 794 C C . VAL A 1 109 ? 0.955 -2.725 -18.307 1.00 64.25 109 VAL A C 1
ATOM 796 O O . VAL A 1 109 ? 0.048 -3.426 -18.749 1.00 64.25 109 VAL A O 1
ATOM 799 N N . PRO A 1 110 ? 2.203 -2.800 -18.811 1.00 58.00 110 PRO A N 1
ATOM 800 C CA . PRO A 1 110 ? 2.549 -3.623 -19.974 1.00 58.00 110 PRO A CA 1
ATOM 801 C C . PRO A 1 110 ? 2.670 -5.120 -19.648 1.00 58.00 110 PRO A C 1
ATOM 803 O O . PRO A 1 110 ? 2.866 -5.932 -20.550 1.00 58.00 110 PRO A O 1
ATOM 806 N N . PHE A 1 111 ? 2.599 -5.496 -18.368 1.00 59.34 111 PHE A N 1
ATOM 807 C CA . PHE A 1 111 ? 2.650 -6.889 -17.939 1.00 59.34 111 PHE A CA 1
ATOM 808 C C . PHE A 1 111 ? 1.250 -7.502 -17.933 1.00 59.34 111 PHE A C 1
ATOM 810 O O . PHE A 1 111 ? 0.321 -6.869 -17.426 1.00 59.34 111 PHE A O 1
ATOM 817 N N . PRO A 1 112 ? 1.088 -8.743 -18.430 1.00 49.53 112 PRO A N 1
ATOM 818 C CA . PRO A 1 112 ? -0.175 -9.445 -18.306 1.00 49.53 112 PRO A CA 1
ATOM 819 C C . PRO A 1 112 ? -0.533 -9.553 -16.824 1.00 49.53 112 PRO A C 1
ATOM 821 O O . PRO A 1 112 ? 0.231 -10.082 -16.013 1.00 49.53 112 PRO A O 1
ATOM 824 N N . ILE A 1 113 ? -1.712 -9.041 -16.481 1.00 54.88 113 ILE A N 1
ATOM 825 C CA . ILE A 1 113 ? -2.328 -9.168 -15.162 1.00 54.88 113 ILE A CA 1
ATOM 826 C C . ILE A 1 113 ? -2.803 -10.634 -15.028 1.00 54.88 113 ILE A C 1
ATOM 828 O O . ILE A 1 113 ? -3.995 -10.919 -15.018 1.00 54.88 113 ILE A O 1
ATOM 832 N N . GLY A 1 114 ? -1.879 -11.608 -15.039 1.00 47.97 114 GLY A N 1
ATOM 833 C CA . GLY A 1 114 ? -2.202 -13.032 -14.902 1.00 47.97 114 GLY A CA 1
ATOM 834 C C . GLY A 1 114 ? -1.065 -14.023 -15.216 1.00 47.97 114 GLY A C 1
ATOM 835 O O . GLY A 1 114 ? -0.087 -13.658 -15.864 1.00 47.97 114 GLY A O 1
ATOM 836 N N . PRO A 1 115 ? -1.196 -15.300 -14.791 1.00 43.94 115 PRO A N 1
ATOM 837 C CA . PRO A 1 115 ? -2.124 -15.812 -13.788 1.00 43.94 115 PRO A CA 1
ATOM 838 C C . PRO A 1 115 ? -1.491 -15.672 -12.397 1.00 43.94 115 PRO A C 1
ATOM 840 O O . PRO A 1 115 ? -0.364 -16.120 -12.160 1.00 43.94 115 PRO A O 1
ATOM 843 N N . PHE A 1 116 ? -2.211 -15.087 -11.437 1.00 52.66 116 PHE A N 1
ATOM 844 C CA . PHE A 1 116 ? -1.809 -15.245 -10.044 1.00 5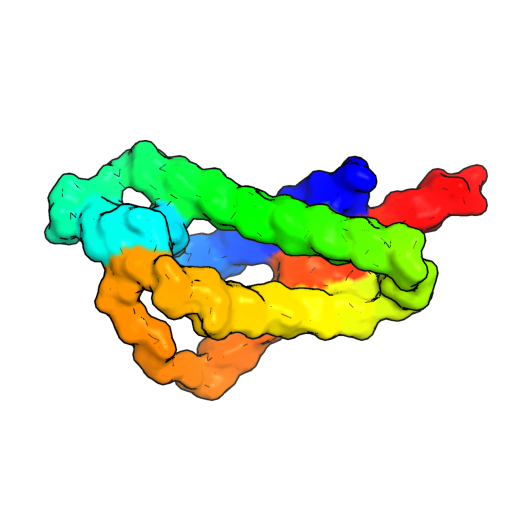2.66 116 PHE A CA 1
ATOM 845 C C . PHE A 1 116 ? -1.901 -16.731 -9.719 1.00 52.66 116 PHE A C 1
ATOM 847 O O . PHE A 1 116 ? -2.987 -17.297 -9.610 1.00 52.66 116 PHE A O 1
ATOM 854 N N . THR A 1 117 ? -0.754 -17.386 -9.574 1.00 58.75 117 THR A N 1
ATOM 855 C CA . THR A 1 117 ? -0.702 -18.720 -8.989 1.00 58.75 117 THR A CA 1
ATOM 856 C C . THR A 1 117 ? -1.467 -18.652 -7.666 1.00 58.75 117 THR A C 1
ATOM 858 O O . THR A 1 117 ? -1.262 -17.720 -6.888 1.00 58.75 117 THR A O 1
ATOM 861 N N . VAL A 1 118 ? -2.376 -19.598 -7.412 1.00 58.81 118 VAL A N 1
ATOM 862 C CA . VAL A 1 118 ? -3.266 -19.591 -6.231 1.00 58.81 118 VAL A CA 1
ATOM 863 C C . VAL A 1 118 ? -2.525 -19.281 -4.908 1.00 58.81 118 VAL A C 1
ATOM 865 O O . VAL A 1 118 ? -3.103 -18.603 -4.057 1.00 58.81 118 VAL A O 1
ATOM 868 N N . PRO A 1 119 ? -1.254 -19.699 -4.715 1.00 64.62 119 PRO A N 1
ATOM 869 C CA . PRO A 1 119 ? -0.427 -19.264 -3.587 1.00 64.62 119 PRO A CA 1
ATOM 870 C C . PRO A 1 119 ? -0.099 -17.761 -3.555 1.00 64.62 119 PRO A C 1
ATOM 872 O O . PRO A 1 119 ? -0.225 -17.145 -2.502 1.00 64.62 119 PRO A O 1
ATOM 875 N N . LYS A 1 120 ? 0.280 -17.149 -4.686 1.00 64.38 120 LYS A N 1
ATOM 876 C CA . LYS A 1 120 ? 0.574 -15.707 -4.784 1.00 64.38 120 LYS A CA 1
ATOM 877 C C . LYS A 1 120 ? -0.674 -14.859 -4.569 1.00 64.38 120 LYS A C 1
ATOM 879 O O . LYS A 1 120 ? -0.596 -13.853 -3.874 1.00 64.38 120 LYS A O 1
ATOM 884 N N . LEU A 1 121 ? -1.820 -15.288 -5.106 1.00 67.06 121 LEU A N 1
ATOM 885 C CA . LEU A 1 121 ? -3.098 -14.610 -4.872 1.00 67.06 121 LEU A CA 1
ATOM 886 C C . LEU A 1 121 ? -3.464 -14.636 -3.385 1.00 67.06 121 LEU A C 1
ATOM 888 O O . LEU A 1 121 ? -3.782 -13.603 -2.807 1.00 67.06 121 LEU A O 1
ATOM 892 N N . ARG A 1 122 ? -3.372 -15.815 -2.752 1.00 68.56 122 ARG A N 1
ATOM 893 C CA . ARG A 1 122 ? -3.636 -15.971 -1.316 1.00 68.56 122 ARG A CA 1
ATOM 894 C C . ARG A 1 122 ? -2.679 -15.141 -0.471 1.00 68.56 122 ARG A C 1
ATOM 896 O O . ARG A 1 122 ? -3.138 -14.465 0.441 1.00 68.56 122 ARG A O 1
ATOM 903 N N . GLY A 1 123 ? -1.385 -15.163 -0.790 1.00 66.44 123 GLY A N 1
ATOM 904 C CA . GLY A 1 123 ? -0.371 -14.360 -0.110 1.00 66.44 123 GLY A CA 1
ATOM 905 C C . GLY A 1 123 ? -0.646 -12.863 -0.224 1.00 66.44 123 GLY A C 1
ATOM 906 O O . GLY A 1 123 ? -0.648 -12.180 0.791 1.00 66.44 123 GLY A O 1
ATOM 907 N N . ALA A 1 124 ? -0.966 -12.368 -1.423 1.00 66.69 124 ALA A N 1
ATOM 908 C CA . ALA A 1 124 ? -1.303 -10.964 -1.653 1.00 66.69 124 ALA A CA 1
ATOM 909 C C . ALA A 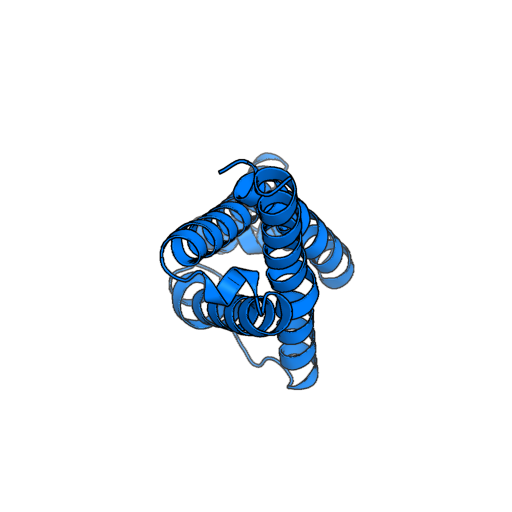1 124 ? -2.603 -10.545 -0.946 1.00 66.69 124 ALA A C 1
ATOM 911 O O . ALA A 1 124 ? -2.661 -9.472 -0.354 1.00 66.69 124 ALA A O 1
ATOM 912 N N . LEU A 1 125 ? -3.624 -11.407 -0.945 1.00 69.56 125 LEU A N 1
ATOM 913 C CA . LEU A 1 125 ? -4.886 -11.156 -0.250 1.00 69.56 125 LEU A CA 1
ATOM 914 C C . LEU A 1 125 ? -4.692 -11.120 1.275 1.00 69.56 125 LEU A C 1
ATOM 916 O O . LEU A 1 125 ? -5.172 -10.204 1.937 1.00 69.56 125 LEU A O 1
ATOM 920 N N . LEU A 1 126 ? -3.956 -12.087 1.833 1.00 73.00 126 LEU A N 1
ATOM 921 C C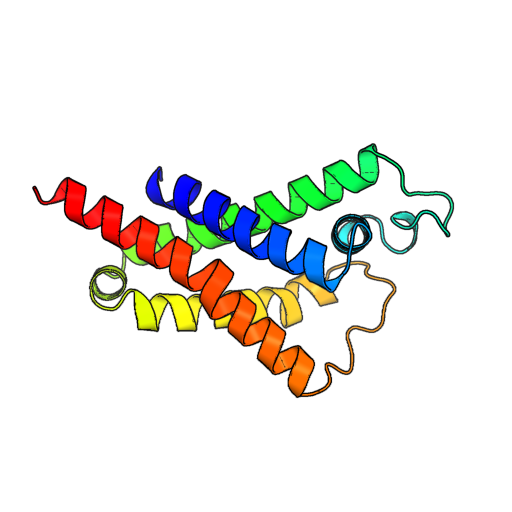A . LEU A 1 126 ? -3.602 -12.122 3.256 1.00 73.00 126 LEU A CA 1
ATOM 922 C C . LEU A 1 126 ? -2.744 -10.919 3.644 1.00 73.00 126 LEU A C 1
ATOM 924 O O . LEU A 1 126 ? -3.020 -10.284 4.658 1.00 73.00 126 LEU A O 1
ATOM 928 N N . ALA A 1 127 ? -1.754 -10.575 2.821 1.00 70.19 127 ALA A N 1
ATOM 929 C CA . ALA A 1 127 ? -0.937 -9.384 2.984 1.00 70.19 127 ALA A CA 1
ATOM 930 C C . ALA A 1 127 ? -1.815 -8.128 3.008 1.00 70.19 127 ALA A C 1
ATOM 932 O O . ALA A 1 127 ? -1.721 -7.353 3.946 1.00 70.19 127 ALA A O 1
ATOM 933 N N . HIS A 1 128 ? -2.752 -7.964 2.076 1.00 69.56 128 HIS A N 1
ATOM 934 C CA . HIS A 1 128 ? -3.673 -6.824 2.082 1.00 69.56 128 HIS A CA 1
ATOM 935 C C . HIS A 1 128 ? -4.593 -6.798 3.310 1.00 69.56 128 HIS A C 1
ATOM 937 O O . HIS A 1 128 ? -4.818 -5.745 3.903 1.00 69.56 128 HIS A O 1
ATOM 943 N N . ILE A 1 129 ? -5.108 -7.943 3.750 1.00 73.12 129 ILE A N 1
ATOM 944 C CA . ILE A 1 129 ? -5.935 -8.017 4.961 1.00 73.12 129 ILE A CA 1
ATOM 945 C C . ILE A 1 129 ? -5.123 -7.613 6.203 1.00 73.12 129 ILE A C 1
ATOM 947 O O . ILE A 1 129 ? -5.598 -6.816 7.014 1.00 73.12 129 ILE A O 1
ATOM 951 N N . LEU A 1 130 ? -3.899 -8.128 6.340 1.00 72.00 130 LEU A N 1
ATOM 952 C CA . LEU A 1 130 ? -3.061 -7.956 7.530 1.00 72.00 130 LEU A CA 1
ATOM 953 C C . LEU A 1 130 ? -2.282 -6.634 7.549 1.00 72.00 130 LEU A C 1
ATOM 955 O O . LEU A 1 130 ? -2.193 -6.003 8.596 1.00 72.00 130 LEU A O 1
ATOM 959 N N . LEU A 1 131 ? -1.725 -6.215 6.414 1.00 69.00 131 LEU A N 1
ATOM 960 C CA . LEU A 1 131 ? -0.840 -5.051 6.279 1.00 69.00 131 LEU A CA 1
ATOM 961 C C . LEU A 1 131 ? -1.592 -3.785 5.864 1.00 69.00 131 LEU A C 1
ATOM 963 O O . LEU A 1 131 ? -1.105 -2.696 6.144 1.00 69.00 131 LEU A O 1
ATOM 967 N N . VAL A 1 132 ? -2.776 -3.900 5.249 1.00 67.94 132 VAL A N 1
ATOM 968 C CA . VAL A 1 132 ? -3.606 -2.738 4.882 1.00 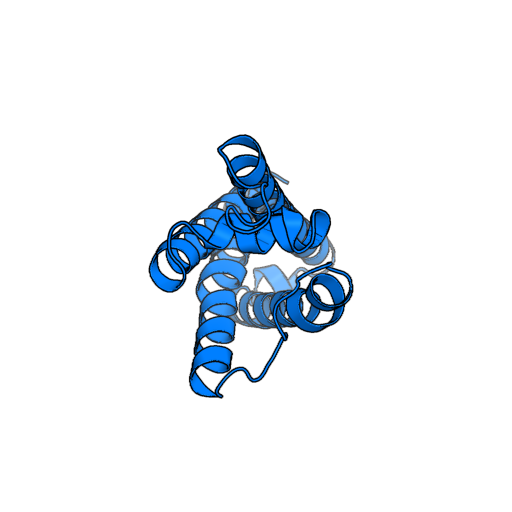67.94 132 VAL A CA 1
ATOM 969 C C . VAL A 1 132 ? -4.846 -2.653 5.770 1.00 67.94 132 VAL A C 1
ATOM 971 O O . VAL A 1 132 ? -5.043 -1.664 6.476 1.00 67.94 132 VAL A O 1
ATOM 974 N N . GLY A 1 133 ? -5.669 -3.703 5.807 1.00 68.00 133 GLY A N 1
ATOM 975 C CA . GLY A 1 133 ? -6.941 -3.703 6.540 1.00 68.00 133 GLY A CA 1
ATOM 976 C C . GLY A 1 133 ? -6.795 -3.581 8.062 1.00 68.00 133 GLY A C 1
ATOM 977 O O . GLY A 1 133 ? -7.510 -2.813 8.717 1.00 68.00 133 GLY A O 1
ATOM 978 N N . LEU A 1 134 ? -5.851 -4.319 8.643 1.00 71.81 134 LEU A N 1
ATOM 979 C CA . LEU A 1 134 ? -5.636 -4.395 10.089 1.00 71.81 134 LEU A CA 1
ATOM 980 C C . LEU A 1 134 ? -5.051 -3.102 10.698 1.00 71.81 134 LEU A C 1
ATOM 982 O O . LEU A 1 134 ? -5.636 -2.602 11.659 1.00 71.81 134 LEU A O 1
ATOM 986 N N . PRO A 1 135 ? -3.987 -2.477 10.155 1.00 71.75 135 PRO A N 1
ATOM 987 C CA . PRO A 1 135 ? -3.476 -1.215 10.697 1.00 71.75 135 PRO A CA 1
ATOM 988 C C . PRO A 1 135 ? -4.450 -0.042 10.526 1.00 71.75 135 PRO A C 1
ATOM 990 O O . PRO A 1 135 ? -4.571 0.783 11.437 1.00 71.75 135 PRO A O 1
ATOM 993 N N . ILE A 1 136 ? -5.206 0.021 9.420 1.00 69.06 136 ILE A N 1
ATOM 994 C CA . ILE A 1 136 ? -6.237 1.057 9.225 1.00 69.06 136 ILE A CA 1
ATOM 995 C C . ILE A 1 136 ? -7.347 0.909 10.273 1.00 69.06 136 ILE A C 1
ATOM 997 O O . ILE A 1 136 ? -7.729 1.889 10.920 1.00 69.06 136 ILE A O 1
ATOM 1001 N N . SER A 1 137 ? -7.849 -0.312 10.472 1.00 68.81 137 SER A N 1
ATOM 1002 C CA . SER A 1 137 ? -8.918 -0.587 11.437 1.00 68.81 137 SER A CA 1
ATOM 1003 C C . SER A 1 137 ? -8.462 -0.420 12.893 1.00 68.81 137 SER A C 1
ATOM 1005 O O . SER A 1 137 ? -9.193 0.172 13.691 1.00 68.81 137 SER A O 1
ATOM 1007 N N . ALA A 1 138 ? -7.235 -0.831 13.228 1.00 71.19 138 ALA A N 1
ATOM 1008 C CA . ALA A 1 138 ? -6.639 -0.662 14.553 1.00 71.19 138 ALA A CA 1
ATOM 1009 C C . ALA A 1 138 ? -6.397 0.815 14.908 1.00 71.19 138 ALA A C 1
ATOM 1011 O O . ALA A 1 138 ? -6.738 1.246 16.011 1.00 71.19 138 ALA A O 1
ATOM 1012 N N . SER A 1 139 ? -5.882 1.619 13.969 1.00 72.19 139 SER A N 1
ATOM 1013 C CA . SER A 1 139 ? -5.706 3.069 14.157 1.00 72.19 139 SER A CA 1
ATOM 1014 C C . SER A 1 139 ? -7.045 3.757 14.448 1.00 72.19 139 SER A C 1
ATOM 1016 O O . SER A 1 139 ? -7.154 4.619 15.327 1.00 72.19 139 SER A O 1
ATOM 1018 N N . LEU A 1 140 ? -8.106 3.322 13.762 1.00 70.69 140 LEU A N 1
ATOM 1019 C CA . LEU A 1 140 ? -9.446 3.863 13.949 1.00 70.69 140 LEU A CA 1
ATOM 1020 C C . LEU A 1 140 ? -10.054 3.482 15.301 1.00 70.69 140 LEU A C 1
ATOM 1022 O O . LEU A 1 140 ? -10.621 4.338 15.983 1.00 70.69 140 LEU A O 1
ATOM 1026 N N . TRP A 1 141 ? -9.882 2.229 15.720 1.00 69.06 141 TRP A N 1
ATOM 1027 C CA . TRP A 1 141 ? -10.283 1.764 17.045 1.00 69.06 141 TRP A CA 1
ATOM 1028 C C . TRP A 1 141 ? -9.557 2.528 18.162 1.00 69.06 141 TRP A C 1
ATOM 1030 O O . TRP A 1 141 ? -10.196 3.018 19.097 1.00 69.06 141 TRP A O 1
ATOM 1040 N N . PHE A 1 142 ? -8.241 2.715 18.030 1.00 69.62 142 PHE A N 1
ATOM 1041 C CA . PHE A 1 142 ? -7.420 3.415 19.017 1.00 69.62 142 PHE A CA 1
ATOM 1042 C C . PHE A 1 142 ? -7.854 4.875 19.206 1.00 69.62 142 PHE A C 1
ATOM 1044 O O . PHE A 1 142 ? -8.072 5.330 20.331 1.00 69.62 142 PHE A O 1
ATOM 1051 N N . PHE A 1 143 ? -8.060 5.607 18.106 1.00 69.62 143 PHE A N 1
ATOM 1052 C CA . PHE A 1 143 ? -8.542 6.990 18.166 1.00 69.62 143 PHE A CA 1
ATOM 1053 C C . PHE A 1 143 ? -10.004 7.104 18.608 1.00 69.62 143 PHE A C 1
ATOM 1055 O O . PHE A 1 143 ? -10.373 8.107 19.219 1.00 69.62 143 PHE A O 1
ATOM 1062 N N . SER A 1 144 ? -10.838 6.097 18.332 1.00 65.88 144 SER A N 1
ATOM 1063 C CA . SER A 1 144 ? -12.214 6.067 18.833 1.00 65.88 144 SER A CA 1
ATOM 1064 C C . SER A 1 144 ? -12.266 5.883 20.349 1.00 65.88 144 SER A C 1
ATOM 1066 O O . SER A 1 144 ? -13.110 6.501 20.989 1.00 65.88 144 SER A O 1
ATOM 1068 N N . ARG A 1 145 ? -11.371 5.073 20.933 1.00 64.69 145 ARG A N 1
ATOM 1069 C CA . ARG A 1 145 ? -11.277 4.899 22.392 1.00 64.69 145 ARG A CA 1
ATOM 1070 C C . ARG A 1 145 ? -10.791 6.162 23.103 1.00 64.69 145 ARG A C 1
ATOM 1072 O O . ARG A 1 145 ? -11.338 6.506 24.139 1.00 64.69 145 ARG A O 1
ATOM 1079 N N . ARG A 1 146 ? -9.828 6.889 22.524 1.00 61.56 146 ARG A N 1
ATOM 1080 C CA . ARG A 1 146 ? -9.303 8.146 23.098 1.00 61.56 146 ARG A CA 1
ATOM 1081 C C . ARG A 1 146 ? -10.285 9.322 23.102 1.00 61.56 146 ARG A C 1
ATOM 1083 O O . ARG A 1 146 ? -10.009 10.309 23.759 1.00 61.56 146 ARG A O 1
ATOM 1090 N N . ARG A 1 147 ? -11.378 9.261 22.337 1.00 55.75 147 ARG A N 1
ATOM 1091 C CA . ARG A 1 147 ? -12.439 10.288 22.353 1.00 55.75 147 ARG A CA 1
ATOM 1092 C C . ARG A 1 147 ? -13.572 9.984 23.335 1.00 55.75 147 ARG A C 1
ATOM 1094 O O . ARG A 1 147 ? -14.435 10.833 23.508 1.00 55.75 147 ARG A O 1
ATOM 1101 N N . ALA A 1 148 ? -13.605 8.774 23.888 1.00 53.31 148 ALA A N 1
ATOM 1102 C CA . ALA A 1 148 ? -14.637 8.321 24.819 1.00 53.31 148 ALA A CA 1
ATOM 1103 C C . ALA A 1 148 ? -14.154 8.297 26.284 1.00 53.31 148 ALA A C 1
ATOM 1105 O O . ALA A 1 148 ? -14.923 7.906 27.157 1.00 53.31 148 ALA A O 1
ATOM 1106 N N . ALA A 1 149 ? -12.898 8.682 26.527 1.00 48.25 149 ALA A N 1
ATOM 1107 C CA . ALA A 1 149 ? -12.285 8.898 27.835 1.00 48.25 149 ALA A CA 1
ATOM 1108 C C . ALA A 1 149 ? -11.947 10.385 27.969 1.00 48.25 149 ALA A C 1
ATOM 1110 O O . ALA A 1 149 ? -12.044 10.899 29.100 1.00 48.25 149 ALA A O 1
#

Foldseek 3Di:
DVLLLQLLVQLLVLLVVVCCVVVNLCQLLQQLCQVVPPQSDVVNVHHDPVSSVVSSVSSSVLSSVLLVVLLVVCVVPVVCLVCLLVQLLVSLVVSVCCCLVPSVVSGNYPDPSDDCDPVNVVVSSVSSSVSRSNSSSVSSNVVVVVVVD

Secondary structure (DSSP, 8-state):
-HHHHHHHHHHHHHHHHHHHHHHGGGHHHHHHHHHHGGGGSGGGT--SHHHHHHHHHHHHHHHHHHHHHHHHHHHH-THHHHSHHHHHHHHHHHHHHHIIIIIHHHS---S------HHHHHHHHHHIIIIIIHHHHHHHHHHHHHT--

pLDDT: mean 70.25, std 7.08, range [43.94, 82.81]

Sequence (149 aa):
MVAALVGGVLAGTFDGISAFLTFGWGMTYGIASGFLGSKAFPQAGGGGVAVWILGLALHYFIAISAAAVYCLSSRRLEFLKRHFLVCGAFFGIGVFLVMNLVVLPLSAVPFPIGPFTVPKLRGALLAHILLVGLPISASLWFFSRRRAA

Radius of gyration: 16.23 Å; chains: 1; bounding box: 37×32×50 Å